Protein AF-A0AAV3YW31-F1 (afdb_monomer_lite)

Organism: NCBI:txid259542

Structure (mmCIF, N/CA/C/O backbone):
data_AF-A0AAV3YW31-F1
#
_entry.id   AF-A0AAV3YW31-F1
#
loop_
_atom_site.group_PDB
_atom_site.id
_atom_site.type_symbol
_atom_site.label_atom_id
_atom_site.label_alt_id
_atom_site.label_comp_id
_atom_site.label_asym_id
_atom_site.label_entity_id
_atom_site.label_seq_id
_atom_site.pdbx_PDB_ins_code
_atom_site.Cartn_x
_atom_site.Cartn_y
_atom_site.Cartn_z
_atom_site.occupancy
_atom_site.B_iso_or_equiv
_atom_site.auth_seq_id
_atom_site.auth_comp_id
_atom_site.auth_asym_id
_atom_site.auth_atom_id
_atom_site.pdbx_PDB_model_num
ATOM 1 N N . MET A 1 1 ? 27.893 1.918 -17.801 1.00 60.91 1 MET A N 1
ATOM 2 C CA . MET A 1 1 ? 26.675 1.457 -18.509 1.00 60.91 1 MET A CA 1
ATOM 3 C C . MET A 1 1 ? 25.924 0.520 -17.579 1.00 60.91 1 MET A C 1
ATOM 5 O O . MET A 1 1 ? 26.589 -0.302 -16.963 1.00 60.91 1 MET A O 1
ATOM 9 N N . SER A 1 2 ? 24.604 0.670 -17.417 1.00 82.56 2 SER A N 1
ATOM 10 C CA . SER A 1 2 ? 23.820 -0.243 -16.567 1.00 82.56 2 SER A CA 1
ATOM 11 C C . SER A 1 2 ? 23.689 -1.619 -17.226 1.00 82.56 2 SER A C 1
ATOM 13 O O . SER A 1 2 ? 23.680 -1.722 -18.454 1.00 82.56 2 SER A O 1
ATOM 15 N N . GLU A 1 3 ? 23.578 -2.676 -16.420 1.00 87.31 3 GLU A N 1
ATOM 16 C CA . GLU A 1 3 ? 23.429 -4.056 -16.903 1.00 87.31 3 GLU A CA 1
ATOM 17 C C . GLU A 1 3 ? 22.192 -4.219 -17.803 1.00 87.31 3 GLU A C 1
ATOM 19 O O . GLU A 1 3 ? 22.242 -4.891 -18.831 1.00 87.31 3 GLU A O 1
ATOM 24 N N . LEU A 1 4 ? 21.108 -3.514 -17.473 1.00 85.31 4 LEU A N 1
ATOM 25 C CA . LEU A 1 4 ? 19.863 -3.494 -18.239 1.00 85.31 4 LEU A CA 1
ATOM 26 C C . LEU A 1 4 ? 20.058 -2.862 -19.627 1.00 85.31 4 LEU A C 1
ATOM 28 O O . LEU A 1 4 ? 19.629 -3.424 -20.631 1.00 85.31 4 LEU A O 1
ATOM 32 N N . THR A 1 5 ? 20.823 -1.767 -19.712 1.00 87.06 5 THR A N 1
ATOM 33 C CA . THR A 1 5 ? 21.186 -1.160 -21.004 1.00 87.06 5 THR A CA 1
ATOM 34 C C . THR A 1 5 ? 22.014 -2.129 -21.848 1.00 87.06 5 THR A C 1
ATOM 36 O O . THR A 1 5 ? 21.770 -2.266 -23.041 1.00 87.06 5 THR A O 1
ATOM 39 N N . ALA A 1 6 ? 22.968 -2.846 -21.244 1.00 90.75 6 ALA A N 1
ATOM 40 C CA . ALA A 1 6 ? 23.779 -3.829 -21.962 1.00 90.75 6 ALA A CA 1
ATOM 41 C C . ALA A 1 6 ? 22.941 -5.008 -22.490 1.00 90.75 6 ALA A C 1
ATOM 43 O O . ALA A 1 6 ? 23.154 -5.452 -23.619 1.00 90.75 6 ALA A O 1
ATOM 44 N N . ARG A 1 7 ? 21.957 -5.477 -21.710 1.00 91.44 7 ARG A N 1
ATOM 45 C CA . ARG A 1 7 ? 21.011 -6.521 -22.134 1.00 91.44 7 ARG A CA 1
ATOM 46 C C . ARG A 1 7 ? 20.124 -6.055 -23.285 1.00 91.44 7 ARG A C 1
ATOM 48 O O . ARG A 1 7 ? 20.010 -6.783 -24.262 1.00 91.44 7 ARG A O 1
ATOM 55 N N . LEU A 1 8 ? 19.564 -4.846 -23.215 1.00 91.00 8 LEU A N 1
ATOM 56 C CA . LEU A 1 8 ? 18.734 -4.293 -24.293 1.00 91.00 8 LEU A CA 1
ATOM 57 C C . LEU A 1 8 ? 19.537 -4.044 -25.577 1.00 91.00 8 LEU A C 1
ATOM 59 O O . LEU A 1 8 ? 19.053 -4.337 -26.667 1.00 91.00 8 LEU A O 1
ATOM 63 N N . VAL A 1 9 ? 20.782 -3.566 -25.461 1.00 92.19 9 VAL A N 1
ATOM 64 C CA . VAL A 1 9 ? 21.700 -3.427 -26.606 1.00 92.19 9 VAL A CA 1
ATOM 65 C C . VAL A 1 9 ? 21.982 -4.782 -27.247 1.00 92.19 9 VAL A C 1
ATOM 67 O O . VAL A 1 9 ? 21.955 -4.891 -28.469 1.00 92.19 9 VAL A O 1
ATOM 70 N N . LYS A 1 10 ? 22.272 -5.807 -26.437 1.00 93.25 10 LYS A N 1
ATOM 71 C CA . LYS A 1 10 ? 22.521 -7.163 -26.932 1.00 93.25 10 LYS A CA 1
ATOM 72 C C . LYS A 1 10 ? 21.281 -7.728 -27.622 1.00 93.25 10 LYS A C 1
ATOM 74 O O . LYS A 1 10 ? 21.381 -8.150 -28.762 1.00 93.25 10 LYS A O 1
ATOM 79 N N . LEU A 1 11 ? 20.123 -7.645 -26.971 1.00 91.88 11 LEU A N 1
ATOM 80 C CA . LEU A 1 11 ? 18.866 -8.162 -27.501 1.00 91.88 11 LEU A CA 1
ATOM 81 C C . LEU A 1 11 ? 18.487 -7.489 -28.821 1.00 91.88 11 LEU A C 1
ATOM 83 O O . LEU A 1 11 ? 18.128 -8.180 -29.762 1.00 91.88 11 LEU A O 1
ATOM 87 N N . GLY A 1 12 ? 18.634 -6.163 -28.913 1.00 91.50 12 GLY A N 1
ATOM 88 C CA . GLY A 1 12 ? 18.383 -5.427 -30.149 1.00 91.50 12 GLY A CA 1
ATOM 89 C C . GLY A 1 12 ? 19.353 -5.798 -31.277 1.00 91.50 12 GLY A C 1
ATOM 90 O O . GLY A 1 12 ? 18.928 -5.937 -32.417 1.00 91.50 12 GLY A O 1
ATOM 91 N N . LYS A 1 13 ? 20.634 -6.041 -30.968 1.00 91.12 13 LYS A N 1
ATOM 92 C CA . LYS A 1 13 ? 21.601 -6.555 -31.953 1.00 91.12 13 LYS A CA 1
ATOM 93 C C . LYS A 1 13 ? 21.292 -7.989 -32.390 1.00 91.12 13 LYS A C 1
ATOM 95 O O . LYS A 1 13 ? 21.431 -8.290 -33.569 1.00 91.12 13 LYS A O 1
ATOM 100 N N . ASP A 1 14 ? 20.845 -8.846 -31.471 1.00 93.69 14 ASP A N 1
ATOM 101 C CA . ASP A 1 14 ? 20.485 -10.244 -31.754 1.00 93.69 14 ASP A CA 1
ATOM 102 C C . ASP A 1 14 ? 19.276 -10.346 -32.710 1.00 93.69 14 ASP A C 1
ATOM 104 O O . ASP A 1 14 ? 19.151 -11.326 -33.441 1.00 93.69 14 ASP A O 1
ATOM 108 N N . ILE A 1 15 ? 18.419 -9.318 -32.757 1.00 92.38 15 ILE A N 1
ATOM 109 C CA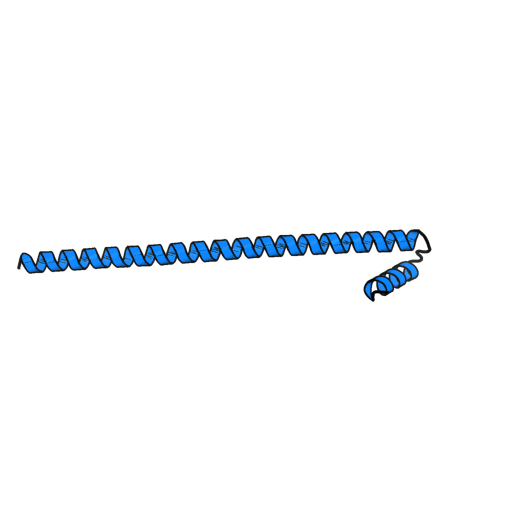 . ILE A 1 15 ? 17.302 -9.195 -33.714 1.00 92.38 15 ILE A CA 1
ATOM 110 C C . ILE A 1 15 ? 17.628 -8.304 -34.929 1.00 92.38 15 ILE A C 1
ATOM 112 O O . ILE A 1 15 ? 16.734 -7.980 -35.707 1.00 92.38 15 ILE A O 1
ATOM 116 N N . GLY A 1 16 ? 18.895 -7.913 -35.108 1.00 92.38 16 GLY A N 1
ATOM 117 C CA . GLY A 1 16 ? 19.372 -7.172 -36.280 1.00 92.38 16 GLY A CA 1
ATOM 118 C C . GLY A 1 16 ? 19.123 -5.660 -36.268 1.00 92.38 16 GLY A C 1
ATOM 119 O O . GLY A 1 16 ? 19.287 -5.025 -37.305 1.00 92.38 16 GLY A O 1
ATOM 120 N N . LEU A 1 17 ? 18.748 -5.061 -35.131 1.00 94.38 17 LEU A N 1
ATOM 121 C CA . LEU A 1 17 ? 18.583 -3.608 -35.028 1.00 94.38 17 LEU A CA 1
ATOM 122 C C . LEU A 1 17 ? 19.937 -2.912 -34.902 1.00 94.38 17 LEU A C 1
ATOM 124 O O . LEU A 1 17 ? 20.746 -3.223 -34.020 1.00 94.38 17 LEU A O 1
ATOM 128 N N . GLU A 1 18 ? 20.136 -1.872 -35.706 1.00 91.31 18 GLU A N 1
ATOM 129 C CA . GLU A 1 18 ? 21.355 -1.069 -35.686 1.00 91.31 18 GLU A CA 1
ATOM 130 C C . GLU A 1 18 ? 21.074 0.430 -35.544 1.00 91.31 18 GLU A C 1
ATOM 132 O O . GLU A 1 18 ? 19.976 0.928 -35.792 1.00 91.31 18 GLU A O 1
ATOM 137 N N . GLY A 1 19 ? 22.093 1.165 -35.086 1.00 89.50 19 GLY A N 1
ATOM 138 C CA . GLY A 1 19 ? 22.111 2.627 -35.035 1.00 89.50 19 GLY A CA 1
ATOM 139 C C . GLY A 1 19 ? 20.820 3.265 -34.482 1.00 89.50 19 GLY A C 1
ATOM 140 O O . GLY A 1 19 ? 20.591 3.208 -33.270 1.00 89.50 19 GLY A O 1
ATOM 141 N N . PRO A 1 20 ? 20.020 3.958 -35.317 1.00 92.81 20 PRO A N 1
ATOM 142 C CA . PRO A 1 20 ? 18.795 4.634 -34.888 1.00 92.81 20 PRO A CA 1
ATOM 143 C C . PRO A 1 20 ? 17.690 3.683 -34.411 1.00 92.81 20 PRO A C 1
ATOM 145 O O . PRO A 1 20 ? 16.984 4.032 -33.465 1.00 92.81 20 PRO A O 1
ATOM 148 N N . GLU A 1 21 ? 17.571 2.488 -34.986 1.00 91.44 21 GLU A N 1
ATOM 149 C CA . GLU A 1 21 ? 16.523 1.526 -34.627 1.00 91.44 21 GLU A CA 1
ATOM 150 C C . GLU A 1 21 ? 16.785 0.912 -33.252 1.00 91.44 21 GLU A C 1
ATOM 152 O O . GLU A 1 21 ? 15.891 0.844 -32.410 1.00 91.44 21 GLU A O 1
ATOM 157 N N . LEU A 1 22 ? 18.049 0.590 -32.964 1.00 91.94 22 LEU A N 1
ATOM 158 C CA . LEU A 1 22 ? 18.464 0.118 -31.644 1.00 91.94 22 LEU A CA 1
ATOM 159 C C . LEU A 1 22 ? 18.200 1.170 -30.555 1.00 91.94 22 LEU A C 1
ATOM 161 O O . LEU A 1 22 ? 17.797 0.842 -29.439 1.00 91.94 22 LEU A O 1
ATOM 165 N N . ARG A 1 23 ? 18.404 2.456 -30.872 1.00 90.94 23 ARG A N 1
ATOM 166 C CA . ARG A 1 23 ? 18.097 3.559 -29.949 1.00 90.94 23 ARG A CA 1
ATOM 167 C C . ARG A 1 23 ? 16.596 3.709 -29.710 1.00 90.94 23 ARG A C 1
ATOM 169 O O . ARG A 1 23 ? 16.211 3.963 -28.570 1.00 90.94 23 ARG A O 1
ATOM 176 N N . ALA A 1 24 ? 15.774 3.556 -30.749 1.00 93.88 24 ALA A N 1
ATOM 177 C CA . ALA A 1 24 ? 14.319 3.592 -30.630 1.00 93.88 24 ALA A CA 1
ATOM 178 C C . ALA A 1 24 ? 13.806 2.423 -29.775 1.00 93.88 24 ALA A C 1
ATOM 180 O O . ALA A 1 24 ? 13.077 2.654 -28.815 1.00 93.88 24 ALA A O 1
ATOM 181 N N . PHE A 1 25 ? 14.293 1.209 -30.037 1.00 92.94 25 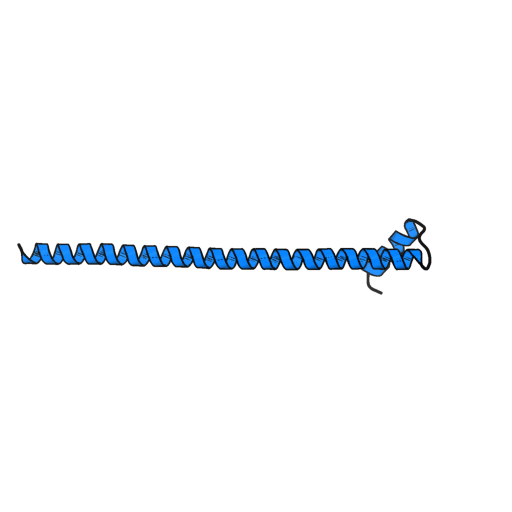PHE A N 1
ATOM 182 C CA . PHE A 1 25 ? 13.983 0.010 -29.258 1.00 92.94 25 PHE A CA 1
ATOM 183 C C . PHE A 1 25 ? 14.334 0.169 -27.772 1.00 92.94 25 PHE A C 1
ATOM 185 O O . PHE A 1 25 ? 13.498 -0.044 -26.898 1.00 92.94 25 PHE A O 1
ATOM 192 N N . MET A 1 26 ? 15.549 0.635 -27.461 1.00 92.12 26 MET A N 1
ATOM 193 C CA . MET A 1 26 ? 15.960 0.879 -26.073 1.00 92.12 26 MET A CA 1
ATOM 194 C C . MET A 1 26 ? 15.154 1.976 -25.371 1.00 92.12 26 MET A C 1
ATOM 196 O O . MET A 1 26 ? 15.094 1.998 -24.140 1.00 92.12 26 MET A O 1
ATOM 200 N N . LYS A 1 27 ? 14.625 2.949 -26.118 1.00 93.44 27 LYS A N 1
ATOM 201 C CA . LYS A 1 27 ? 13.761 3.987 -25.555 1.00 93.44 27 LYS A CA 1
ATOM 202 C C . LYS A 1 27 ? 12.384 3.409 -25.251 1.00 93.44 27 LYS A C 1
ATOM 204 O O . LYS A 1 27 ? 11.897 3.585 -24.145 1.00 93.44 27 LYS A O 1
ATOM 209 N N . GLU A 1 28 ? 11.811 2.669 -26.192 1.00 94.62 28 GLU A N 1
ATOM 210 C CA . GLU A 1 28 ? 10.503 2.047 -26.018 1.00 94.62 28 GLU A CA 1
ATOM 211 C C . GLU A 1 28 ? 10.486 1.053 -24.851 1.00 94.62 28 GLU A C 1
ATOM 213 O O . GLU A 1 28 ? 9.562 1.078 -24.041 1.00 94.62 28 GLU A O 1
ATOM 218 N N . GLU A 1 29 ? 11.519 0.219 -24.713 1.00 92.94 29 GLU A N 1
ATOM 219 C CA . GLU A 1 29 ? 11.615 -0.722 -23.592 1.00 92.94 29 GLU A CA 1
ATOM 220 C C . GLU A 1 29 ? 11.741 -0.006 -22.243 1.00 92.94 29 GLU A C 1
ATOM 222 O O . GLU A 1 29 ? 11.089 -0.404 -21.280 1.00 92.94 29 GLU A O 1
ATOM 227 N N . ARG A 1 30 ? 12.485 1.106 -22.182 1.00 90.81 30 ARG A N 1
ATOM 228 C CA . ARG A 1 30 ? 12.544 1.938 -20.970 1.00 90.81 30 ARG A CA 1
ATOM 229 C C . ARG A 1 30 ? 11.203 2.589 -20.647 1.00 90.81 30 ARG A C 1
ATOM 231 O O . ARG A 1 30 ? 10.773 2.534 -19.501 1.00 90.81 30 ARG A O 1
ATOM 238 N N . ASP A 1 31 ? 10.514 3.137 -21.645 1.00 94.19 31 ASP A N 1
ATOM 239 C CA . ASP A 1 31 ? 9.194 3.748 -21.457 1.00 94.19 31 ASP A CA 1
ATOM 240 C C . ASP A 1 31 ? 8.156 2.697 -21.005 1.00 94.19 31 ASP A C 1
ATOM 242 O O . ASP A 1 31 ? 7.260 2.985 -20.207 1.00 94.19 31 ASP A O 1
ATOM 246 N N . ARG A 1 32 ? 8.257 1.457 -21.505 1.00 93.75 32 ARG A N 1
ATOM 247 C CA . ARG A 1 32 ? 7.419 0.325 -21.073 1.00 93.75 32 ARG A CA 1
ATOM 248 C C . ARG A 1 32 ? 7.707 -0.072 -19.629 1.00 93.75 32 ARG A C 1
ATOM 250 O O . ARG A 1 32 ? 6.763 -0.324 -18.881 1.00 93.75 32 ARG A O 1
ATOM 257 N N . GLU A 1 33 ? 8.976 -0.131 -19.245 1.00 92.19 33 GLU A N 1
ATOM 258 C CA . GLU A 1 33 ? 9.394 -0.438 -17.876 1.00 92.19 33 GLU A CA 1
ATOM 259 C C . GLU A 1 33 ? 8.924 0.643 -16.895 1.00 92.19 33 GLU A C 1
ATOM 261 O O . GLU A 1 33 ? 8.282 0.321 -15.897 1.00 92.19 33 GLU A O 1
ATOM 266 N N . GLU A 1 34 ? 9.098 1.921 -17.233 1.00 94.19 34 GLU A N 1
ATOM 267 C CA . GLU A 1 34 ? 8.625 3.044 -16.417 1.00 94.19 34 GLU A CA 1
ATOM 268 C C . GLU A 1 34 ? 7.103 3.008 -16.218 1.00 94.19 34 GLU A C 1
ATOM 270 O O . GLU A 1 34 ? 6.605 3.199 -15.105 1.00 94.19 34 GLU A O 1
ATOM 275 N N . LYS A 1 35 ? 6.341 2.686 -17.272 1.00 96.38 35 LYS A N 1
ATOM 276 C CA . LYS A 1 35 ? 4.884 2.510 -17.168 1.00 96.38 35 LYS A CA 1
ATOM 277 C C . LYS A 1 35 ? 4.501 1.369 -16.228 1.00 96.38 35 LYS A C 1
ATOM 279 O O . LYS A 1 35 ? 3.560 1.531 -15.453 1.00 96.38 35 LYS A O 1
ATOM 284 N N . ARG A 1 36 ? 5.207 0.234 -16.284 1.00 95.25 36 ARG A N 1
ATOM 285 C CA . ARG A 1 36 ? 4.964 -0.899 -15.375 1.00 95.25 36 ARG A CA 1
ATOM 286 C C . ARG A 1 36 ? 5.283 -0.523 -13.936 1.00 95.25 36 ARG A C 1
ATOM 288 O O . ARG A 1 36 ? 4.446 -0.737 -13.067 1.00 95.25 36 ARG A O 1
ATOM 295 N N . GLU A 1 37 ? 6.429 0.107 -13.690 1.00 95.31 37 GLU A N 1
ATOM 296 C CA . GLU A 1 37 ? 6.782 0.574 -12.348 1.00 95.31 37 GLU A CA 1
ATOM 297 C C . GLU A 1 37 ? 5.750 1.561 -11.792 1.00 95.31 37 GLU A C 1
ATOM 299 O O . GLU A 1 37 ? 5.362 1.470 -10.626 1.00 95.31 37 GLU A O 1
ATOM 304 N N . ALA A 1 38 ? 5.284 2.503 -12.614 1.00 96.06 38 ALA A N 1
ATOM 305 C CA . ALA A 1 38 ? 4.264 3.461 -12.207 1.00 96.06 38 ALA A CA 1
ATOM 306 C C . ALA A 1 38 ? 2.947 2.761 -11.835 1.00 96.06 38 ALA A C 1
ATOM 308 O O . ALA A 1 38 ? 2.337 3.101 -10.819 1.00 96.06 38 ALA A O 1
ATOM 309 N N . GLN A 1 39 ? 2.532 1.757 -12.613 1.00 96.38 39 GLN A N 1
ATOM 310 C CA . GLN A 1 39 ? 1.353 0.947 -12.307 1.00 96.38 39 GLN A CA 1
ATOM 311 C C . GLN A 1 39 ? 1.525 0.155 -11.009 1.00 96.38 39 GLN A C 1
ATOM 313 O O . GLN A 1 39 ? 0.656 0.225 -10.142 1.00 96.38 39 GLN A O 1
ATOM 318 N N . GLU A 1 40 ? 2.657 -0.523 -10.819 1.00 96.31 40 GLU A N 1
ATOM 319 C CA . GLU A 1 40 ? 2.928 -1.277 -9.591 1.00 96.31 40 GLU A CA 1
ATOM 320 C C . GLU A 1 40 ? 2.915 -0.382 -8.346 1.00 96.31 40 GLU A C 1
ATOM 322 O O . GLU A 1 40 ? 2.393 -0.772 -7.298 1.00 96.31 40 GLU A O 1
ATOM 327 N N . ARG A 1 41 ? 3.466 0.834 -8.443 1.00 95.69 41 ARG A N 1
ATOM 328 C CA . ARG A 1 41 ? 3.422 1.815 -7.349 1.00 95.69 41 ARG A CA 1
ATOM 329 C C . ARG A 1 41 ? 1.986 2.223 -7.032 1.00 95.69 41 ARG A C 1
ATOM 331 O O . ARG A 1 41 ? 1.600 2.194 -5.865 1.00 95.69 41 ARG A O 1
ATOM 338 N N . GLN A 1 42 ? 1.186 2.533 -8.053 1.00 95.50 42 GLN A N 1
ATOM 339 C CA . GLN A 1 42 ? -0.223 2.887 -7.868 1.00 95.50 42 GLN A CA 1
ATOM 340 C C . GLN A 1 42 ? -1.042 1.740 -7.265 1.00 95.50 42 GLN A C 1
ATOM 342 O O . GLN A 1 42 ? -1.906 1.976 -6.422 1.00 95.50 42 GLN A O 1
ATOM 347 N N . GLU A 1 43 ? -0.801 0.495 -7.675 1.00 96.50 43 GLU A N 1
ATOM 348 C CA . GLU A 1 43 ? -1.499 -0.663 -7.113 1.00 96.50 43 GLU A CA 1
ATOM 349 C C . GLU A 1 43 ? -1.124 -0.911 -5.652 1.00 96.50 43 GLU A C 1
ATOM 351 O O . GLU A 1 43 ? -2.009 -1.159 -4.827 1.00 96.50 43 GLU A O 1
ATOM 356 N N . LYS A 1 44 ? 0.162 -0.783 -5.307 1.00 97.44 44 LYS A N 1
ATOM 357 C CA . LYS A 1 44 ? 0.621 -0.866 -3.914 1.00 97.44 44 LYS A CA 1
ATOM 358 C C . LYS A 1 44 ? -0.045 0.195 -3.046 1.00 97.44 44 LYS A C 1
ATOM 360 O O . LYS A 1 44 ? -0.563 -0.140 -1.985 1.00 97.44 44 LYS A O 1
ATOM 365 N N . GLU A 1 45 ? -0.098 1.437 -3.519 1.00 96.81 45 GLU A N 1
ATOM 366 C CA . GLU A 1 45 ? -0.736 2.538 -2.793 1.00 96.81 45 GLU A CA 1
ATOM 367 C C . GLU A 1 45 ? -2.238 2.293 -2.585 1.00 96.81 45 GLU A C 1
ATOM 369 O O . GLU A 1 45 ? -2.753 2.452 -1.477 1.00 96.81 45 GLU A O 1
ATOM 374 N N . LYS A 1 46 ? -2.945 1.823 -3.622 1.00 96.44 46 LYS A N 1
ATOM 375 C CA . LYS A 1 46 ? -4.366 1.456 -3.512 1.00 96.44 46 LYS A CA 1
ATOM 376 C C . LYS A 1 46 ? -4.587 0.356 -2.480 1.00 96.44 46 LYS A C 1
ATOM 378 O O . LYS A 1 46 ? -5.487 0.478 -1.648 1.00 96.44 46 LYS A O 1
ATOM 383 N N . LYS A 1 47 ? -3.772 -0.699 -2.517 1.00 96.81 47 LYS A N 1
ATOM 384 C CA . LYS A 1 47 ? -3.868 -1.816 -1.573 1.00 96.81 47 LYS A CA 1
ATOM 385 C C . LYS A 1 47 ? -3.601 -1.358 -0.140 1.00 96.81 47 LYS A C 1
ATOM 387 O O . LYS A 1 47 ? -4.344 -1.721 0.766 1.00 96.81 47 LYS A O 1
ATOM 392 N N . GLU A 1 48 ? -2.593 -0.516 0.063 1.00 97.25 48 GLU A N 1
ATOM 393 C CA . GLU A 1 48 ? -2.278 0.038 1.379 1.00 97.25 48 GLU A CA 1
ATOM 394 C C . GLU A 1 48 ? -3.412 0.927 1.912 1.00 97.25 48 GLU A C 1
ATOM 396 O O . GLU A 1 48 ? -3.790 0.831 3.083 1.00 97.25 48 GLU A O 1
ATOM 401 N N . ALA A 1 49 ? -4.007 1.764 1.058 1.00 96.06 49 ALA A N 1
ATOM 402 C CA . ALA A 1 49 ? -5.156 2.582 1.429 1.00 96.06 49 ALA A CA 1
ATOM 403 C C . ALA A 1 49 ? -6.369 1.723 1.825 1.00 96.06 49 ALA A C 1
ATOM 405 O O . ALA A 1 49 ? -7.034 2.020 2.822 1.00 96.06 49 ALA A O 1
ATOM 406 N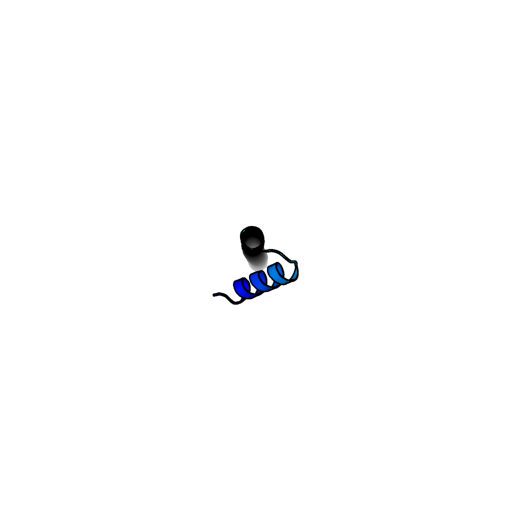 N . GLN A 1 50 ? -6.633 0.642 1.086 1.00 97.31 50 GLN A N 1
ATOM 407 C CA . GLN A 1 50 ? -7.685 -0.319 1.418 1.00 97.31 50 GLN A CA 1
ATOM 408 C C . GLN A 1 50 ? -7.427 -0.991 2.770 1.00 97.31 50 GLN A C 1
ATOM 410 O O . GLN A 1 50 ? -8.303 -0.963 3.632 1.00 97.31 50 GLN A O 1
ATOM 415 N N . GLU A 1 51 ? -6.218 -1.497 3.008 1.00 97.06 51 GLU A N 1
ATOM 416 C CA . GLU A 1 51 ? -5.866 -2.159 4.268 1.00 97.06 51 GLU A CA 1
ATOM 417 C C . GLU A 1 51 ? -6.004 -1.208 5.470 1.00 97.06 51 GLU A C 1
ATOM 419 O O . GLU A 1 51 ? -6.551 -1.571 6.515 1.00 97.06 51 GLU A O 1
ATOM 424 N N . ARG A 1 52 ? -5.566 0.049 5.322 1.00 96.25 52 ARG A N 1
ATOM 425 C CA . ARG A 1 52 ? -5.746 1.086 6.351 1.00 96.25 52 ARG A CA 1
ATOM 426 C C . ARG A 1 52 ? -7.226 1.338 6.647 1.00 96.25 52 ARG A C 1
ATOM 428 O O . ARG A 1 52 ? -7.600 1.456 7.816 1.00 96.25 52 ARG A O 1
ATOM 435 N N . GLN A 1 53 ? -8.074 1.402 5.619 1.00 96.44 53 GLN A N 1
ATOM 436 C CA . GLN A 1 53 ? -9.517 1.555 5.813 1.00 96.44 53 GLN A CA 1
ATOM 437 C C . GLN A 1 53 ? -10.141 0.348 6.516 1.00 96.44 53 GLN A C 1
ATOM 439 O O . GLN A 1 53 ? -10.978 0.528 7.400 1.00 96.44 53 GLN A O 1
ATOM 444 N N . GLU A 1 54 ? -9.751 -0.871 6.153 1.00 96.88 54 GLU A N 1
ATOM 445 C CA . GLU A 1 54 ? -10.256 -2.087 6.791 1.00 96.88 54 GLU A CA 1
ATOM 446 C C . GLU A 1 54 ? -9.866 -2.160 8.267 1.00 96.88 54 GLU A C 1
ATOM 448 O O . GLU A 1 54 ? -10.727 -2.418 9.110 1.00 96.88 54 GLU A O 1
ATOM 453 N N . LYS A 1 55 ? -8.611 -1.832 8.602 1.00 97.06 55 LYS A N 1
ATOM 454 C CA . LYS A 1 55 ? -8.153 -1.739 9.997 1.00 97.06 55 LYS A CA 1
ATOM 455 C C . LYS A 1 55 ? -8.986 -0.747 10.801 1.00 97.06 55 LYS A C 1
ATOM 457 O O . LYS A 1 55 ? -9.443 -1.082 11.892 1.00 97.06 55 LYS A O 1
ATOM 462 N N . LYS A 1 56 ? -9.247 0.441 10.246 1.00 96.81 56 LYS A N 1
ATOM 463 C CA . LYS A 1 56 ? -10.082 1.451 10.910 1.00 96.81 56 LYS A CA 1
ATOM 464 C C . LYS A 1 56 ? -11.510 0.945 11.137 1.00 96.81 56 LYS A C 1
ATOM 466 O O . LYS A 1 56 ? -12.024 1.049 12.245 1.00 96.81 56 LYS A O 1
ATOM 471 N N . LYS A 1 57 ? -12.131 0.329 10.125 1.00 96.94 57 LYS A N 1
ATOM 472 C CA . LYS A 1 57 ? -13.478 -0.258 10.253 1.00 96.94 57 LYS A CA 1
ATOM 473 C C . LYS A 1 57 ? -13.526 -1.366 11.305 1.00 96.94 57 LYS A C 1
ATOM 475 O O . LYS A 1 57 ? -14.509 -1.468 12.035 1.00 96.94 57 LYS A O 1
ATOM 480 N N . ALA A 1 58 ? -12.493 -2.202 11.388 1.00 96.75 58 ALA A N 1
ATOM 481 C CA . ALA A 1 58 ? -12.407 -3.252 12.397 1.00 96.75 58 ALA A CA 1
ATOM 482 C C . ALA A 1 58 ? -12.309 -2.669 13.815 1.00 96.75 58 ALA A C 1
ATOM 484 O O . AL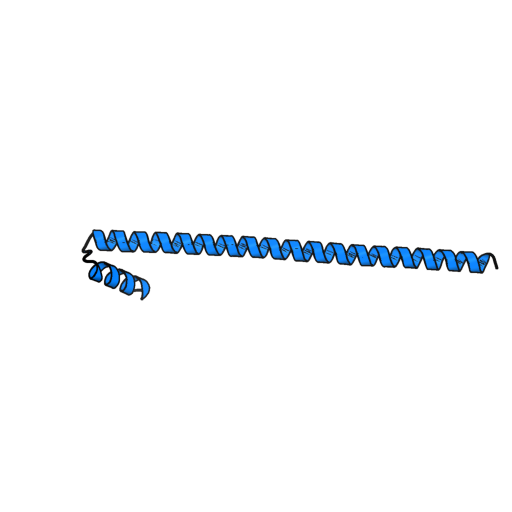A A 1 58 ? -13.024 -3.119 14.708 1.00 96.75 58 ALA A O 1
ATOM 485 N N . GLN A 1 59 ? -11.493 -1.630 14.007 1.00 96.75 59 GLN A N 1
ATOM 486 C CA . GLN A 1 59 ? -11.393 -0.920 15.285 1.00 96.75 59 GLN A CA 1
ATOM 487 C C . GLN A 1 59 ? -12.725 -0.276 15.686 1.00 96.75 59 GLN A C 1
ATOM 489 O O . GLN A 1 59 ? -13.189 -0.484 16.802 1.00 96.75 59 GLN A O 1
ATOM 494 N N . GLU A 1 60 ? -13.393 0.423 14.764 1.00 96.25 60 GLU A N 1
ATOM 495 C CA . GLU A 1 60 ? -14.703 1.035 15.024 1.00 96.25 60 GLU A CA 1
ATOM 496 C C . GLU A 1 60 ? -15.761 -0.003 15.429 1.00 96.25 60 GLU A C 1
ATOM 498 O O . GLU A 1 60 ? -16.591 0.261 16.300 1.00 96.25 60 GLU A O 1
ATOM 503 N N . ARG A 1 61 ? -15.739 -1.199 14.825 1.00 95.44 61 ARG A N 1
ATOM 504 C CA . ARG A 1 61 ? -16.623 -2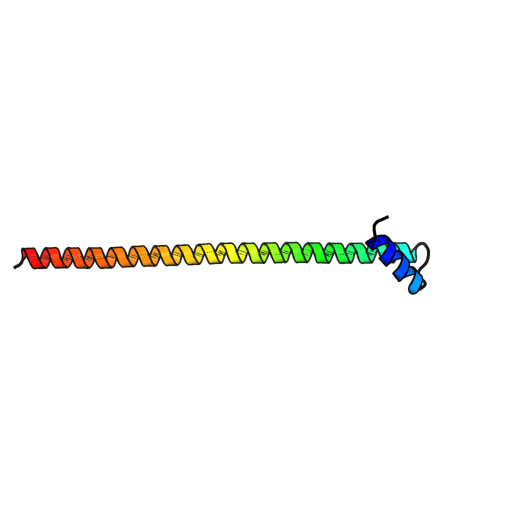.308 15.222 1.00 95.44 61 ARG A CA 1
ATOM 505 C C . ARG A 1 61 ? -16.318 -2.789 16.637 1.00 95.44 61 ARG A C 1
ATOM 507 O O . ARG A 1 61 ? -17.239 -2.881 17.442 1.00 95.44 61 ARG A O 1
ATOM 514 N N . GLN A 1 62 ? -15.046 -3.025 16.953 1.00 95.38 62 GLN A N 1
ATOM 515 C CA . GLN A 1 62 ? -14.638 -3.464 18.291 1.00 95.38 62 GLN A CA 1
ATOM 516 C C . GLN A 1 62 ? -14.993 -2.439 19.374 1.00 95.38 62 GLN A C 1
ATOM 518 O O . GLN A 1 62 ? -15.415 -2.812 20.465 1.00 95.38 62 GLN A O 1
ATOM 523 N N . GLU A 1 63 ? -14.843 -1.142 19.102 1.00 96.25 63 GLU A N 1
ATOM 524 C CA . GLU A 1 63 ? -15.233 -0.097 20.053 1.00 96.25 63 GLU A CA 1
ATOM 525 C C . GLU A 1 63 ? -16.744 -0.046 20.275 1.00 96.25 63 GLU A C 1
ATOM 527 O O . GLU A 1 63 ? -17.189 0.124 21.412 1.00 96.25 63 GLU A O 1
ATOM 532 N N . LYS A 1 64 ? -17.541 -0.227 19.215 1.00 97.38 64 LYS A N 1
ATOM 533 C CA . LYS A 1 64 ? -19.001 -0.314 19.337 1.00 97.38 64 LYS A CA 1
ATOM 534 C C . LYS A 1 64 ? -19.425 -1.514 20.177 1.00 97.38 64 LYS A C 1
ATOM 536 O O . LYS A 1 64 ? -20.226 -1.339 21.087 1.00 97.38 64 LYS A O 1
ATOM 541 N N . GLU A 1 65 ? -18.851 -2.688 19.930 1.00 96.56 65 GLU A N 1
ATOM 542 C CA . GLU A 1 65 ? -19.138 -3.892 20.721 1.00 96.56 65 GLU A CA 1
ATOM 543 C C . GLU A 1 65 ? -18.783 -3.706 22.199 1.00 96.56 65 GLU A C 1
ATOM 545 O O . GLU A 1 65 ? -19.558 -4.087 23.074 1.00 96.56 65 GLU A O 1
ATOM 550 N N . LYS A 1 66 ? -17.643 -3.070 22.499 1.00 96.06 66 LYS A N 1
ATOM 551 C CA . LYS A 1 66 ? -17.253 -2.763 23.883 1.00 96.06 66 LYS A CA 1
ATOM 552 C C . LYS A 1 66 ? -18.253 -1.840 24.570 1.00 96.06 66 LYS A C 1
ATOM 554 O O . LYS A 1 66 ? -18.653 -2.127 25.695 1.00 96.06 66 LYS A O 1
ATOM 559 N N . LYS A 1 67 ? -18.667 -0.759 23.901 1.00 96.00 67 LYS A N 1
ATOM 560 C CA . LYS A 1 67 ? -19.677 0.163 24.442 1.00 96.00 67 LYS A CA 1
ATOM 561 C C . LYS A 1 67 ? -21.006 -0.542 24.679 1.00 96.00 67 LYS A C 1
ATOM 563 O O . LYS A 1 67 ? -21.581 -0.404 25.750 1.00 96.00 67 LYS A O 1
ATOM 568 N N . GLU A 1 68 ? -21.458 -1.353 23.728 1.00 96.19 68 GLU A N 1
ATOM 569 C CA . GLU A 1 68 ? -22.706 -2.103 23.875 1.00 96.19 68 GLU A CA 1
ATOM 570 C C . GLU A 1 68 ? -22.637 -3.110 25.035 1.00 96.19 68 GLU A C 1
ATOM 572 O O . GLU A 1 68 ? -23.593 -3.253 25.798 1.00 96.19 68 GLU A O 1
ATOM 577 N N . ALA A 1 69 ? -21.500 -3.788 25.214 1.00 95.06 69 ALA A N 1
ATOM 578 C CA . ALA A 1 69 ? -21.290 -4.683 26.346 1.00 95.06 69 ALA A CA 1
ATOM 579 C C . ALA A 1 69 ? -21.334 -3.934 27.688 1.00 95.06 69 ALA A C 1
ATOM 581 O O . ALA A 1 69 ? -21.979 -4.409 28.625 1.00 95.06 69 ALA A O 1
ATOM 582 N N . GLN A 1 70 ? -20.707 -2.755 27.763 1.00 95.94 70 GLN A N 1
ATOM 583 C CA . GLN A 1 70 ? -20.751 -1.895 28.948 1.00 95.94 70 GLN A CA 1
ATOM 584 C C . GLN A 1 70 ? -22.178 -1.434 29.258 1.00 95.94 70 GLN A C 1
ATOM 586 O O . GLN A 1 70 ? -22.643 -1.634 30.375 1.00 95.94 70 GLN A O 1
ATOM 5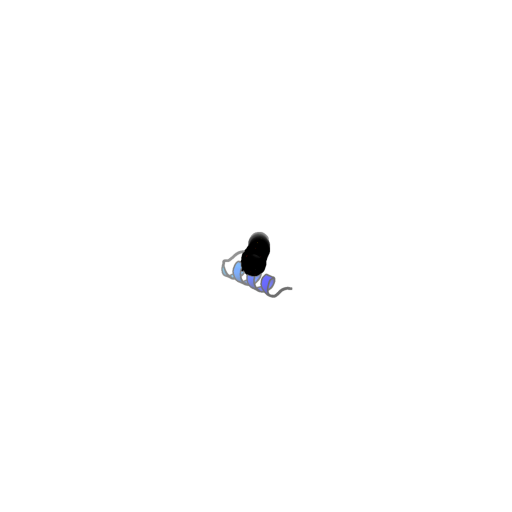91 N N . GLU A 1 71 ? -22.922 -0.928 28.272 1.00 95.75 71 GLU A N 1
ATOM 592 C CA . GLU A 1 71 ? -24.316 -0.506 28.467 1.00 95.75 71 GLU A CA 1
ATOM 593 C C . GLU A 1 71 ? -25.216 -1.660 28.934 1.00 95.75 71 GLU A C 1
ATOM 595 O O . GLU A 1 71 ? -26.086 -1.486 29.792 1.00 95.75 71 GLU A O 1
ATOM 600 N N . ARG A 1 72 ? -25.021 -2.868 28.387 1.00 94.44 72 ARG A N 1
ATOM 601 C CA . ARG A 1 72 ? -25.748 -4.067 28.835 1.00 94.44 72 ARG A CA 1
ATOM 602 C C . ARG A 1 72 ? -25.416 -4.416 30.285 1.00 94.44 72 ARG A C 1
ATOM 604 O O . ARG A 1 72 ? -26.316 -4.831 31.015 1.00 94.44 72 ARG A O 1
ATOM 611 N N . GLN A 1 73 ? -24.158 -4.271 30.694 1.00 94.56 73 GLN A N 1
ATOM 612 C CA . GLN A 1 73 ? -23.744 -4.505 32.075 1.00 94.56 73 GLN A CA 1
ATOM 613 C C . GLN A 1 73 ? -24.342 -3.456 33.021 1.00 94.56 73 GLN A C 1
ATOM 615 O O . GLN A 1 73 ? -24.941 -3.829 34.025 1.00 94.56 73 GLN A O 1
ATOM 620 N N . GLU A 1 74 ? -24.269 -2.171 32.675 1.00 95.25 74 GLU A N 1
ATOM 621 C CA . GLU A 1 74 ? -24.843 -1.088 33.482 1.00 95.25 74 GLU A CA 1
ATOM 622 C C . GLU A 1 74 ? -26.352 -1.259 33.686 1.00 95.25 74 GLU A C 1
ATOM 624 O O . GLU A 1 74 ? -26.850 -1.085 34.797 1.00 95.25 74 GLU A O 1
ATOM 629 N N . LYS A 1 75 ? -27.086 -1.670 32.641 1.00 95.38 75 LYS A N 1
ATOM 630 C CA . LYS A 1 75 ? -28.520 -1.980 32.753 1.00 95.38 75 LYS A CA 1
ATOM 631 C C . LYS A 1 75 ? -28.792 -3.119 33.733 1.00 95.38 75 LYS A C 1
ATOM 633 O O . LYS A 1 75 ? -29.708 -3.000 34.543 1.00 95.38 75 LYS A O 1
ATOM 638 N N . LYS A 1 76 ? -28.000 -4.196 33.683 1.00 94.25 76 LYS A N 1
ATOM 639 C CA . LYS A 1 76 ? -28.125 -5.313 34.633 1.00 94.25 76 LYS A CA 1
ATOM 640 C C . LYS A 1 76 ? -27.841 -4.865 36.062 1.00 94.25 76 LYS A C 1
ATOM 642 O O . LYS A 1 76 ? -28.644 -5.135 36.943 1.00 94.25 76 LYS A O 1
ATOM 647 N N . GLU A 1 77 ? -26.756 -4.128 36.285 1.00 93.50 77 GLU A N 1
ATOM 648 C CA . GLU A 1 77 ? -26.417 -3.620 37.618 1.00 93.50 77 GLU A CA 1
ATOM 649 C C . GLU A 1 77 ? -27.483 -2.657 38.161 1.00 93.50 77 GLU A C 1
ATOM 651 O O . GLU A 1 77 ? -27.799 -2.687 39.350 1.00 93.50 77 GLU A O 1
ATOM 656 N N . ALA A 1 78 ? -28.061 -1.806 37.310 1.00 92.31 78 ALA A N 1
ATOM 657 C CA . ALA A 1 78 ? -29.156 -0.921 37.694 1.00 92.31 78 ALA A CA 1
ATOM 658 C C . ALA A 1 78 ? -30.412 -1.709 38.094 1.00 92.31 78 ALA A C 1
ATOM 660 O O . ALA A 1 78 ? -31.016 -1.400 39.122 1.00 92.31 78 ALA A O 1
ATOM 661 N N . GLN A 1 79 ? -30.761 -2.747 37.330 1.00 93.44 79 GLN A N 1
ATOM 662 C CA . GLN A 1 79 ? -31.882 -3.629 37.640 1.00 93.44 79 GLN A CA 1
ATOM 663 C C . GLN A 1 79 ? -31.655 -4.387 38.957 1.00 93.44 79 GLN A C 1
ATOM 665 O O . GLN A 1 79 ? -32.506 -4.345 39.838 1.00 93.44 79 GLN A O 1
ATOM 670 N N . GLU A 1 80 ? -30.477 -4.983 39.158 1.00 90.31 80 GLU A N 1
ATOM 671 C CA . GLU A 1 80 ? -30.132 -5.674 40.410 1.00 90.31 80 GLU A CA 1
ATOM 672 C C . GLU A 1 80 ? -30.166 -4.735 41.628 1.00 90.31 80 GLU A C 1
ATOM 674 O O . GLU A 1 80 ? -30.557 -5.133 42.727 1.00 90.31 80 GLU A O 1
ATOM 679 N N . ARG A 1 81 ? -29.757 -3.469 41.462 1.00 88.56 81 ARG A N 1
ATOM 680 C CA . ARG A 1 81 ? -29.856 -2.456 42.527 1.00 88.56 81 ARG A CA 1
ATOM 681 C C . ARG A 1 81 ? -31.301 -2.091 42.843 1.00 88.56 81 ARG A C 1
ATOM 683 O O . ARG A 1 81 ? -31.586 -1.805 44.003 1.00 88.56 81 ARG A O 1
ATOM 690 N N . GLN A 1 82 ? -32.178 -2.054 41.843 1.00 89.50 82 GLN A N 1
ATOM 691 C CA . GLN A 1 82 ? -33.602 -1.807 42.047 1.00 89.50 82 GLN A CA 1
ATOM 692 C C . GLN A 1 82 ? -34.257 -2.987 42.772 1.00 89.50 82 GLN A C 1
ATOM 694 O O . GLN A 1 82 ? -34.878 -2.780 43.809 1.00 89.50 82 GLN A O 1
ATOM 699 N N . GLU A 1 83 ? -34.023 -4.216 42.308 1.00 88.62 83 GLU A N 1
ATOM 700 C CA . GLU A 1 83 ? -34.553 -5.435 42.932 1.00 88.62 83 GLU A CA 1
ATOM 701 C C . GLU A 1 83 ? -34.127 -5.555 44.407 1.00 88.62 83 GLU A C 1
ATOM 703 O O . GLU A 1 83 ? -34.943 -5.877 45.264 1.00 88.62 83 GLU A O 1
ATOM 708 N N . LYS A 1 84 ? -32.880 -5.195 44.748 1.00 84.81 84 LYS A N 1
ATOM 709 C CA . LYS A 1 84 ? -32.398 -5.164 46.145 1.00 84.81 84 LYS A CA 1
ATOM 710 C C . LYS A 1 84 ? -32.992 -4.054 47.016 1.00 84.81 84 LYS A C 1
ATOM 712 O O . LYS A 1 84 ? -32.849 -4.119 48.230 1.00 84.81 84 LYS A O 1
ATOM 717 N N . ARG A 1 85 ? -33.554 -2.995 46.427 1.00 78.62 85 ARG A N 1
ATOM 718 C CA . ARG A 1 85 ? -34.228 -1.913 47.171 1.00 78.62 85 ARG A CA 1
ATOM 719 C C . ARG A 1 85 ? -35.703 -2.212 47.417 1.00 78.62 85 ARG A C 1
ATOM 721 O O . ARG A 1 85 ? -36.286 -1.604 48.309 1.00 78.62 85 ARG A O 1
ATOM 728 N N . GLU A 1 86 ? -36.290 -3.080 46.601 1.00 76.94 86 GLU A N 1
ATOM 729 C CA . GLU A 1 86 ? -37.701 -3.472 46.667 1.00 76.94 86 GLU A CA 1
ATOM 730 C C . GLU A 1 86 ? -37.927 -4.778 47.462 1.00 76.94 86 GLU A C 1
ATOM 732 O O . GLU A 1 86 ? -39.078 -5.124 47.729 1.00 76.94 86 GLU A O 1
ATOM 737 N N . ALA A 1 87 ? -36.851 -5.469 47.864 1.00 64.12 87 ALA A N 1
ATOM 738 C CA . ALA A 1 87 ? -36.839 -6.664 48.719 1.00 64.12 87 ALA A CA 1
ATOM 739 C C . ALA A 1 87 ? -36.507 -6.332 50.183 1.00 64.12 87 ALA A C 1
ATOM 741 O O . ALA A 1 87 ? -37.099 -6.984 51.074 1.00 64.12 87 ALA A O 1
#

Radius of gyration: 32.4 Å; chains: 1; bounding box: 64×15×85 Å

Secondary structure (DSSP, 8-state):
--HHHHHHHHHHHHTT--HHHHHHHHHHHHHHHHHHHHHHHHHHHHHHHHHHHHHHHHHHHHHHHHHHHHHHHHHHHHHHHHHHHH-

pLDDT: mean 92.66, std 6.05, range [60.91, 97.44]

Foldseek 3Di:
DDPVLVVLLVVCVVVPDDDPRSVVSSVVVVVVVVVVVVVVVVVVVVVVVVVVVVVVVVVVVVVVVVVVVVVVVVVVVVVVVVVVVVD

Sequence (87 aa):
MSELTARLVKLGKDIGLEGPELRAFMKEERDREEKREAQERQEKEKKEAQERQEKKKAQERQEKEKKEAQERQEKKEAQERQEKREA